Protein AF-X1BBI8-F1 (afdb_monomer_lite)

InterPro domains:
  IPR033803 Golvesin/Xly, CBD-like [PF25275] (24-122)

Sequence (126 aa):
MSGWWSISQSLSLPLSDSLGLPEVIIDNGDPDTSHTKSWEVSGGVDPYGADSLWSRDIGGTYTYQAPLTGSHQVSLRWTFYSSRCTNVRVGIYDGDSLLATVYVNQKENGSQWKVLGTYSFSGTAK

Radius of gyration: 14.08 Å; chains: 1; bounding box: 39×34×30 Å

Organism: NCBI:txid412755

Secondary structure (DSSP, 8-state):
-PPP-----B------SSS-PPP----TTSTTEEESS--EE---SS-SSS--EE---TT--EEE-EE--EEEEEEE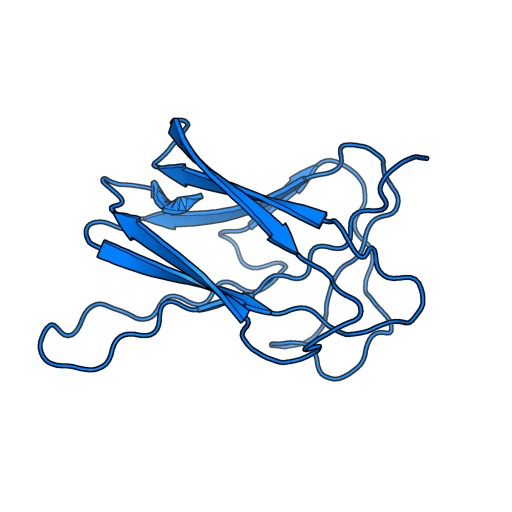B----TTS-S-EEEEEEETTEEEEEEEE-TTSSTTS-EEEEEEEESSEE-

pLDDT: mean 84.26, std 19.46, range [29.53, 97.75]

Structure (mmCIF, N/CA/C/O backbone):
data_AF-X1BBI8-F1
#
_entry.id   AF-X1BBI8-F1
#
loop_
_atom_site.group_PDB
_atom_site.id
_atom_site.type_symbol
_atom_site.label_atom_id
_atom_site.label_alt_id
_atom_site.label_comp_id
_atom_site.label_asym_id
_atom_site.label_entity_id
_atom_site.label_seq_id
_atom_site.pdbx_PDB_ins_code
_atom_site.Cartn_x
_atom_site.Cartn_y
_atom_site.Cartn_z
_atom_site.occupancy
_atom_site.B_iso_or_equiv
_atom_site.auth_seq_id
_atom_site.auth_comp_id
_atom_site.auth_asym_id
_atom_site.auth_atom_id
_atom_site.pdbx_PDB_model_num
ATOM 1 N N . MET A 1 1 ? 21.868 5.541 3.389 1.00 29.53 1 MET A N 1
ATOM 2 C CA . MET A 1 1 ? 21.704 6.061 2.015 1.00 29.53 1 MET A CA 1
ATOM 3 C C . MET A 1 1 ? 20.259 5.841 1.603 1.00 29.53 1 MET A C 1
ATOM 5 O O . MET A 1 1 ? 19.700 4.804 1.932 1.00 29.53 1 MET A O 1
ATOM 9 N N . SER A 1 2 ? 19.665 6.891 1.049 1.00 33.00 2 SER A N 1
ATOM 10 C CA . SER A 1 2 ? 18.238 7.166 0.843 1.00 33.00 2 SER A CA 1
ATOM 11 C C . SER A 1 2 ? 17.445 6.018 0.213 1.00 33.00 2 SER A C 1
ATOM 13 O O . SER A 1 2 ? 17.845 5.470 -0.812 1.00 33.00 2 SER A O 1
ATOM 15 N N . GLY A 1 3 ? 16.326 5.673 0.855 1.00 30.53 3 GLY A N 1
ATOM 16 C CA . GLY A 1 3 ? 15.405 4.623 0.431 1.00 30.53 3 GLY A CA 1
ATOM 17 C C . GLY A 1 3 ? 14.664 4.996 -0.848 1.00 30.53 3 GLY A C 1
ATOM 18 O O . GLY A 1 3 ? 14.151 6.105 -0.986 1.00 30.53 3 GLY A O 1
ATOM 19 N N . TRP A 1 4 ? 14.646 4.043 -1.770 1.00 33.56 4 TRP A N 1
ATOM 20 C CA . TRP A 1 4 ? 13.894 4.060 -3.019 1.00 33.56 4 TRP A CA 1
ATOM 21 C C . TRP A 1 4 ? 12.526 3.407 -2.755 1.00 33.56 4 TRP A C 1
ATOM 23 O O . TRP A 1 4 ? 12.467 2.425 -2.015 1.00 33.56 4 TRP A O 1
ATOM 33 N N . TRP A 1 5 ? 11.429 3.921 -3.312 1.00 37.94 5 TRP A N 1
ATOM 34 C CA . TRP A 1 5 ? 10.069 3.460 -2.989 1.00 37.94 5 TRP A CA 1
ATOM 35 C C . TRP A 1 5 ? 9.400 2.881 -4.244 1.00 37.94 5 TRP A C 1
ATOM 37 O O . TRP A 1 5 ? 9.018 3.626 -5.136 1.00 37.94 5 TRP A O 1
ATOM 47 N N . SER A 1 6 ? 9.238 1.556 -4.342 1.00 32.97 6 SER A N 1
ATOM 48 C CA . SER A 1 6 ? 8.239 0.987 -5.260 1.00 32.97 6 SER A CA 1
ATOM 49 C C . SER A 1 6 ? 7.004 0.634 -4.451 1.00 32.97 6 SER A C 1
ATOM 51 O O . SER A 1 6 ? 7.109 0.074 -3.364 1.00 32.97 6 SER A O 1
ATOM 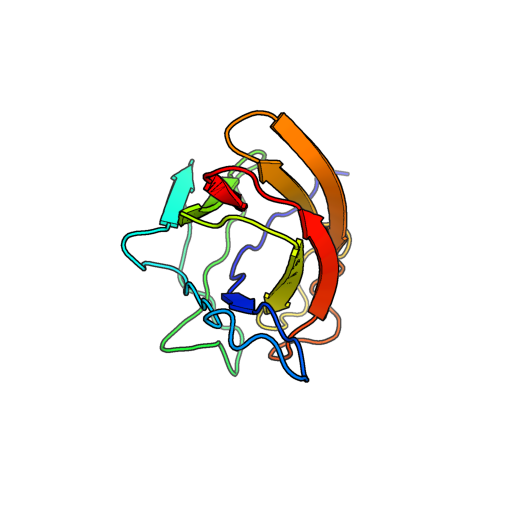53 N N . ILE A 1 7 ? 5.836 0.921 -4.994 1.00 37.94 7 ILE A N 1
ATOM 54 C CA . ILE A 1 7 ? 4.542 0.492 -4.499 1.00 37.94 7 ILE A CA 1
ATOM 55 C C . ILE A 1 7 ? 3.759 0.149 -5.766 1.00 37.94 7 ILE A C 1
ATOM 57 O O . ILE A 1 7 ? 3.256 1.011 -6.468 1.00 37.94 7 ILE A O 1
ATOM 61 N N . SER A 1 8 ? 3.782 -1.131 -6.105 1.00 39.22 8 SER A N 1
ATOM 62 C CA . SER A 1 8 ? 2.580 -1.817 -6.552 1.00 39.22 8 SER A CA 1
ATOM 63 C C . SER A 1 8 ? 2.378 -2.859 -5.479 1.00 39.22 8 SER A C 1
ATOM 65 O O . SER A 1 8 ? 3.331 -3.538 -5.079 1.00 39.22 8 SER A O 1
ATOM 67 N N . GLN A 1 9 ? 1.215 -2.791 -4.878 1.00 45.22 9 GLN A N 1
ATOM 68 C CA . GLN A 1 9 ? 0.870 -3.445 -3.645 1.00 45.22 9 GLN A CA 1
ATOM 69 C C . GLN A 1 9 ? -0.595 -3.786 -3.814 1.00 45.22 9 GLN A C 1
ATOM 71 O O . GLN A 1 9 ? -1.449 -3.030 -3.382 1.00 45.22 9 GLN A O 1
ATOM 76 N N . SER A 1 10 ? -0.909 -4.894 -4.478 1.00 39.66 10 SER A N 1
ATOM 77 C CA . SER A 1 10 ? -2.238 -5.435 -4.241 1.00 39.66 10 SER A CA 1
ATOM 78 C C . SER A 1 10 ? -2.268 -5.929 -2.791 1.00 39.66 10 SER A C 1
ATOM 80 O O . SER A 1 10 ? -1.229 -6.371 -2.284 1.00 39.66 10 SER A O 1
ATOM 82 N N . LEU A 1 11 ? -3.404 -5.767 -2.103 1.00 38.97 11 LEU A N 1
ATOM 83 C CA . LEU A 1 11 ? -3.668 -6.230 -0.731 1.00 38.97 11 LEU A CA 1
ATOM 84 C C . LEU A 1 11 ? -4.596 -7.451 -0.783 1.00 38.97 11 LEU A C 1
ATOM 86 O O . LEU A 1 11 ? -5.638 -7.366 -1.412 1.00 38.97 11 LEU A O 1
ATOM 90 N N . SER A 1 12 ? -4.227 -8.583 -0.174 1.00 41.31 12 SER A N 1
ATOM 91 C CA . SER A 1 12 ? -5.102 -9.762 -0.061 1.00 41.31 12 SER A CA 1
ATOM 92 C C . SER A 1 12 ? -5.244 -10.124 1.401 1.00 41.31 12 SER A C 1
ATOM 94 O O . SER A 1 12 ? -4.241 -10.190 2.113 1.00 41.31 12 SER A O 1
ATOM 96 N N . LEU A 1 13 ? -6.472 -10.381 1.836 1.00 44.25 13 LEU A N 1
ATOM 97 C CA . LEU A 1 13 ? -6.798 -10.733 3.211 1.00 44.25 13 LEU A CA 1
ATOM 98 C C . LEU A 1 13 ? -7.204 -12.201 3.323 1.00 44.25 13 LEU A C 1
ATOM 100 O O . LEU A 1 13 ? -8.396 -12.458 3.467 1.00 44.25 13 LEU A O 1
ATOM 104 N N . PRO A 1 14 ? -6.297 -13.199 3.223 1.00 41.09 14 PRO A N 1
ATOM 105 C CA . PRO A 1 14 ? -6.773 -14.568 3.200 1.00 41.09 14 PRO A CA 1
ATOM 106 C C . PRO A 1 14 ? -7.166 -15.005 4.613 1.00 41.09 14 PRO A C 1
ATOM 108 O O . PRO A 1 14 ? -6.401 -14.873 5.571 1.00 41.09 14 PRO A O 1
ATOM 111 N N . LEU A 1 15 ? -8.347 -15.607 4.716 1.00 46.97 15 LEU A N 1
ATOM 112 C CA . LEU A 1 15 ? -8.726 -16.509 5.796 1.00 46.97 15 LEU A CA 1
ATOM 113 C C . LEU A 1 15 ? -9.548 -17.657 5.199 1.00 46.97 15 LEU A C 1
ATOM 115 O O . LEU A 1 15 ? -10.639 -17.455 4.678 1.00 46.97 15 LEU A O 1
ATOM 119 N N . SER A 1 16 ? -9.046 -18.880 5.327 1.00 53.97 16 SER A N 1
ATOM 120 C CA . SER A 1 16 ? -9.908 -20.046 5.560 1.00 53.97 16 SER A CA 1
ATOM 121 C C . SER A 1 16 ? -10.024 -20.147 7.090 1.00 53.97 16 SER A C 1
ATOM 123 O O . SER A 1 16 ? -9.021 -19.971 7.771 1.00 53.97 16 SER A O 1
ATOM 125 N N . ASP A 1 17 ? -11.156 -20.351 7.756 1.00 56.91 17 ASP A N 1
ATOM 126 C CA . ASP A 1 17 ? -12.394 -21.035 7.401 1.00 56.91 17 ASP A CA 1
ATOM 127 C C . ASP A 1 17 ? -13.495 -20.610 8.421 1.00 56.91 17 ASP A C 1
ATOM 129 O O . ASP A 1 17 ? -13.188 -20.255 9.563 1.00 56.91 17 ASP A O 1
ATOM 133 N N . SER A 1 18 ? -14.770 -20.673 8.021 1.00 49.47 18 SER A N 1
ATOM 134 C CA . SER A 1 18 ? -16.030 -20.520 8.800 1.00 49.47 18 SER A CA 1
ATOM 135 C C . SER A 1 18 ? -16.723 -19.159 9.056 1.00 49.47 18 SER A C 1
ATOM 137 O O . SER A 1 18 ? -17.870 -19.200 9.499 1.00 49.47 18 SER A O 1
ATOM 139 N N . LEU A 1 19 ? -16.161 -17.977 8.743 1.00 51.00 19 LEU A N 1
ATOM 140 C CA . LEU A 1 19 ? -16.878 -16.690 8.970 1.00 51.00 19 LEU A CA 1
ATOM 141 C C . LEU A 1 19 ? -17.311 -15.910 7.714 1.00 51.00 19 LEU A C 1
ATOM 143 O O . LEU A 1 19 ? -18.074 -14.957 7.845 1.00 51.00 19 LEU A O 1
ATOM 147 N N . GLY A 1 20 ? -16.882 -16.302 6.507 1.00 49.41 20 GLY A N 1
ATOM 148 C CA . GLY A 1 20 ? -17.378 -15.712 5.251 1.00 49.41 20 GLY A CA 1
ATOM 149 C C . GLY A 1 20 ? -17.134 -14.204 5.082 1.00 49.41 20 GLY A C 1
ATOM 150 O O . GLY A 1 20 ? -17.918 -13.541 4.405 1.00 49.41 20 GLY A O 1
ATOM 151 N N . LEU A 1 21 ? -16.089 -13.646 5.704 1.00 54.84 21 LEU A N 1
ATOM 152 C CA . LEU A 1 21 ? -15.727 -12.240 5.503 1.00 54.84 21 LEU A CA 1
ATOM 153 C C . LEU A 1 21 ? -15.263 -12.018 4.050 1.00 54.84 21 LEU A C 1
ATOM 155 O O . LEU A 1 21 ? -14.580 -12.886 3.502 1.00 54.84 21 LEU A O 1
ATOM 159 N N . PRO A 1 22 ? -15.629 -10.891 3.413 1.00 61.94 22 PRO A N 1
ATOM 160 C CA . PRO A 1 22 ? -15.273 -10.634 2.024 1.00 61.94 22 PRO A CA 1
ATOM 161 C C . PRO A 1 22 ? -13.755 -10.480 1.871 1.00 61.94 22 PRO A C 1
ATOM 163 O O . PRO A 1 22 ? -13.136 -9.668 2.560 1.00 61.94 22 PRO A O 1
ATOM 166 N N . GLU A 1 23 ? -13.165 -11.237 0.944 1.00 79.88 23 GLU A N 1
ATOM 167 C CA . GLU A 1 23 ? -11.832 -10.937 0.428 1.00 79.88 23 GLU A CA 1
ATOM 168 C C . GLU A 1 23 ? -11.915 -9.625 -0.354 1.00 79.88 23 GLU A C 1
ATOM 170 O O . GLU A 1 23 ? -12.713 -9.489 -1.284 1.00 79.88 23 GLU A O 1
ATOM 175 N N . VAL A 1 24 ? -11.100 -8.652 0.042 1.00 89.81 24 VAL A N 1
ATOM 176 C CA . VAL A 1 24 ? -10.970 -7.377 -0.659 1.00 89.81 24 VAL A CA 1
ATOM 177 C C . VAL A 1 24 ? -9.591 -7.335 -1.289 1.00 89.81 24 VAL A C 1
ATOM 179 O O . VAL A 1 24 ? -8.590 -7.453 -0.583 1.00 89.81 24 VAL A O 1
ATOM 182 N N . ILE A 1 25 ? -9.561 -7.167 -2.611 1.00 91.00 25 ILE A N 1
ATOM 183 C CA . ILE A 1 25 ? -8.346 -6.918 -3.379 1.00 91.00 25 ILE A CA 1
ATOM 184 C C . ILE A 1 25 ? -8.478 -5.549 -4.033 1.00 91.00 25 ILE A C 1
ATOM 186 O O . ILE A 1 25 ? -9.452 -5.302 -4.736 1.00 91.00 25 ILE A O 1
ATOM 190 N N . ILE A 1 26 ? -7.491 -4.689 -3.790 1.00 95.06 26 ILE A N 1
ATOM 191 C CA . ILE A 1 26 ? -7.380 -3.352 -4.381 1.00 95.06 26 ILE A CA 1
ATOM 192 C C . ILE A 1 26 ? -6.097 -3.341 -5.203 1.00 95.06 26 ILE A C 1
ATOM 194 O O . ILE A 1 26 ? -5.025 -3.605 -4.654 1.00 95.06 26 ILE A O 1
ATOM 198 N N . ASP A 1 27 ? -6.202 -3.085 -6.501 1.00 96.25 27 ASP A N 1
ATOM 199 C CA . ASP A 1 27 ? -5.070 -2.945 -7.411 1.00 96.25 27 ASP A CA 1
ATOM 200 C C . ASP A 1 27 ? -4.665 -1.476 -7.579 1.00 96.25 27 ASP A C 1
ATOM 202 O O . ASP A 1 27 ? -5.396 -0.547 -7.230 1.00 96.25 27 ASP A O 1
ATOM 206 N N . ASN A 1 28 ? -3.464 -1.230 -8.099 1.00 94.62 28 ASN A N 1
ATOM 207 C CA . ASN A 1 28 ? -3.055 0.137 -8.385 1.00 94.62 28 ASN A CA 1
ATOM 208 C C . ASN A 1 28 ? -3.942 0.788 -9.460 1.00 94.62 28 ASN A C 1
ATOM 210 O O . ASN A 1 28 ? -4.130 0.246 -10.544 1.00 94.62 28 ASN A O 1
ATOM 214 N N . GLY A 1 29 ? -4.428 1.999 -9.184 1.00 92.75 29 GLY A N 1
ATOM 215 C CA . GLY A 1 29 ? -5.320 2.742 -10.075 1.00 92.75 29 GLY A CA 1
ATOM 216 C C . GLY A 1 29 ? -6.804 2.494 -9.814 1.00 92.75 29 GLY A C 1
ATOM 217 O O . GLY A 1 29 ? -7.633 3.200 -10.391 1.00 92.75 29 GLY A O 1
ATOM 218 N N . ASP A 1 30 ? -7.146 1.565 -8.917 1.00 94.06 30 ASP A N 1
ATOM 219 C CA . ASP A 1 30 ? -8.521 1.402 -8.455 1.00 94.06 30 ASP A CA 1
ATOM 220 C C . ASP A 1 30 ? -9.017 2.667 -7.724 1.00 94.06 30 ASP A C 1
ATOM 222 O O . ASP A 1 30 ? -8.206 3.415 -7.159 1.00 94.06 30 ASP A O 1
ATOM 226 N N . PRO A 1 31 ? -10.344 2.915 -7.676 1.00 95.31 31 PRO A N 1
ATOM 227 C CA . PRO A 1 31 ? -10.925 4.095 -7.021 1.00 95.31 31 PRO A CA 1
ATOM 228 C C . PRO A 1 31 ? -10.543 4.257 -5.543 1.00 95.31 31 PRO A C 1
ATOM 230 O O . PRO A 1 31 ? -10.547 5.368 -5.016 1.00 95.31 31 PRO A O 1
ATOM 233 N N . ASP A 1 32 ? -10.200 3.146 -4.897 1.00 94.12 32 ASP A N 1
ATOM 234 C CA . ASP A 1 32 ? -9.812 3.036 -3.493 1.00 94.12 32 ASP A CA 1
ATOM 235 C C . ASP A 1 32 ? -8.303 3.247 -3.262 1.00 94.12 32 ASP A C 1
ATOM 237 O O . ASP A 1 32 ? -7.754 2.923 -2.203 1.00 94.12 32 ASP A O 1
ATOM 241 N N . THR A 1 33 ? -7.619 3.819 -4.255 1.00 94.81 33 THR A N 1
ATOM 242 C CA . THR A 1 33 ? -6.208 4.189 -4.177 1.00 94.81 33 THR A CA 1
ATOM 243 C C . THR A 1 33 ? -6.002 5.694 -4.247 1.00 94.81 33 THR A C 1
ATOM 245 O O . THR A 1 33 ? -6.756 6.446 -4.863 1.00 94.81 33 THR A O 1
ATOM 248 N N . SER A 1 34 ? -4.942 6.166 -3.602 1.00 94.56 34 SER A N 1
ATOM 249 C CA . SER A 1 34 ? -4.458 7.534 -3.765 1.00 94.56 34 SER A CA 1
ATOM 250 C C . SER A 1 34 ? -2.943 7.558 -3.686 1.00 94.56 34 SER A C 1
ATOM 252 O O . SER A 1 34 ? -2.321 6.681 -3.090 1.00 94.56 34 SER A O 1
ATOM 254 N N . HIS A 1 35 ? -2.321 8.569 -4.279 1.00 95.31 35 HIS A N 1
ATOM 255 C CA . HIS A 1 35 ? -0.879 8.706 -4.208 1.00 95.31 35 HIS A CA 1
ATOM 256 C C . HIS A 1 35 ? -0.447 10.158 -4.103 1.00 95.31 35 HIS A C 1
ATOM 258 O O . HIS A 1 35 ? -1.130 11.088 -4.532 1.00 95.31 35 HIS A O 1
ATOM 264 N N . THR A 1 36 ? 0.734 10.345 -3.533 1.00 95.31 36 THR A N 1
ATOM 265 C CA . THR A 1 36 ? 1.473 11.598 -3.611 1.00 95.31 36 THR A CA 1
ATOM 266 C C . THR A 1 36 ? 2.642 11.415 -4.563 1.00 95.31 36 THR A C 1
ATOM 268 O O . THR A 1 36 ? 3.141 10.301 -4.736 1.00 95.31 36 THR A O 1
ATOM 271 N N . LYS A 1 37 ? 3.108 12.522 -5.150 1.00 94.44 37 LYS A N 1
ATOM 272 C CA . LYS A 1 37 ? 4.238 12.527 -6.092 1.00 94.44 37 LYS A CA 1
ATOM 273 C C . LYS A 1 37 ? 3.964 11.687 -7.348 1.00 94.44 37 LYS A C 1
ATOM 275 O O . LYS A 1 37 ? 2.818 11.311 -7.610 1.00 94.44 37 LYS A O 1
ATOM 280 N N . SER A 1 38 ? 5.003 11.469 -8.147 1.00 91.75 38 SER A N 1
ATOM 281 C CA . SER A 1 38 ? 4.894 10.780 -9.426 1.00 91.75 38 SER A CA 1
ATOM 282 C C . SER A 1 38 ? 5.078 9.276 -9.260 1.00 91.75 38 SER A C 1
ATOM 284 O O . SER A 1 38 ? 5.989 8.811 -8.568 1.00 91.75 38 SER A O 1
ATOM 286 N N . TRP A 1 39 ? 4.210 8.530 -9.936 1.00 94.38 39 TRP A N 1
ATOM 287 C CA . TRP A 1 39 ? 4.237 7.078 -10.041 1.00 94.38 39 TRP A CA 1
ATOM 288 C C . TRP A 1 39 ? 4.152 6.711 -11.517 1.00 94.38 39 TRP A C 1
ATOM 290 O O . TRP A 1 39 ? 3.290 7.214 -12.234 1.00 94.38 39 TRP A O 1
ATOM 300 N N . GLU A 1 40 ? 5.072 5.875 -11.977 1.00 94.25 40 GLU A N 1
ATOM 301 C CA . GLU A 1 40 ? 5.190 5.472 -13.376 1.00 94.25 40 GLU A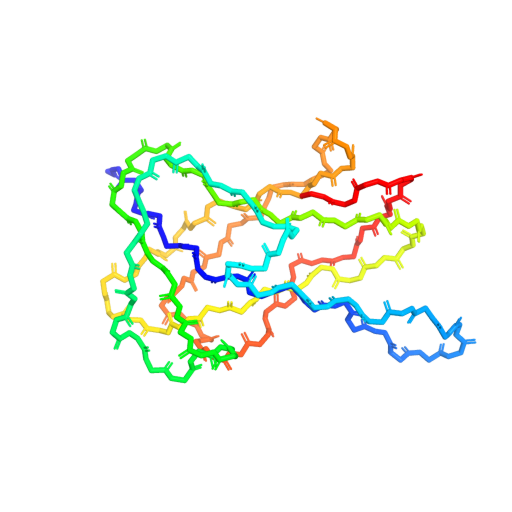 CA 1
ATOM 302 C C . GLU A 1 40 ? 4.897 3.981 -13.525 1.00 94.25 40 GLU A C 1
ATOM 304 O O . GLU A 1 40 ? 5.148 3.194 -12.608 1.00 94.25 40 GLU A O 1
ATOM 309 N N . VAL A 1 41 ? 4.426 3.584 -14.709 1.00 95.19 41 VAL A N 1
ATOM 310 C CA . VAL A 1 41 ? 4.246 2.170 -15.048 1.00 95.19 41 VAL A CA 1
ATOM 311 C C . VAL A 1 41 ? 5.599 1.453 -15.041 1.00 95.19 41 VAL A C 1
ATOM 313 O O . VAL A 1 41 ? 6.621 1.933 -15.538 1.00 95.19 41 VAL A O 1
ATOM 316 N N . SER A 1 42 ? 5.607 0.291 -14.408 1.00 93.06 42 SER A N 1
ATOM 317 C CA . SER A 1 42 ? 6.747 -0.589 -14.198 1.00 93.06 42 SER A CA 1
ATOM 318 C C . SER A 1 42 ? 6.935 -1.536 -15.376 1.00 93.06 42 SER A C 1
ATOM 320 O O . SER A 1 42 ? 5.980 -2.105 -15.889 1.00 93.06 42 SER A O 1
ATOM 322 N N . GLY A 1 43 ? 8.195 -1.782 -15.738 1.00 90.75 43 GLY A N 1
ATOM 323 C CA . GLY A 1 43 ? 8.574 -2.883 -16.632 1.00 90.75 43 GLY A CA 1
ATOM 324 C C . GLY A 1 43 ? 8.770 -4.229 -15.920 1.00 90.75 43 GLY A C 1
ATOM 325 O O . GLY A 1 43 ? 9.278 -5.167 -16.528 1.00 90.75 43 GLY A O 1
ATOM 326 N N . GLY A 1 44 ? 8.466 -4.316 -14.621 1.00 90.69 44 GLY A N 1
ATOM 327 C CA . GLY A 1 44 ? 8.465 -5.576 -13.877 1.00 90.69 44 GLY A CA 1
ATOM 328 C C . GLY A 1 44 ? 7.398 -6.532 -14.406 1.00 90.69 44 GLY A C 1
ATOM 329 O O . GLY A 1 44 ? 6.298 -6.115 -14.757 1.00 90.69 44 GLY A O 1
ATOM 330 N N . VAL A 1 45 ? 7.747 -7.812 -14.475 1.00 91.44 45 VAL A N 1
ATOM 331 C CA . VAL A 1 45 ? 6.894 -8.854 -15.057 1.00 91.44 45 VAL A CA 1
ATOM 332 C C . VAL A 1 45 ? 5.862 -9.381 -14.058 1.00 91.44 45 VAL A C 1
ATOM 334 O O . VAL A 1 45 ? 6.052 -9.287 -12.844 1.00 91.44 45 VAL A O 1
ATOM 337 N N . ASP A 1 46 ? 4.787 -9.963 -14.589 1.00 93.44 46 ASP A N 1
ATOM 338 C CA . ASP A 1 46 ? 3.710 -10.640 -13.854 1.00 93.44 46 ASP A CA 1
ATOM 339 C C . ASP A 1 46 ? 3.056 -9.806 -12.728 1.00 93.44 46 ASP A C 1
ATOM 341 O O . ASP A 1 46 ? 2.964 -10.271 -11.577 1.00 93.44 46 ASP A O 1
ATOM 345 N N . PRO A 1 47 ? 2.592 -8.572 -13.020 1.00 93.12 47 PRO A N 1
ATOM 346 C CA . PRO A 1 47 ? 1.824 -7.785 -12.061 1.00 93.12 47 PRO A CA 1
ATOM 347 C C . PRO A 1 47 ? 0.534 -8.508 -11.641 1.00 93.12 47 PRO A C 1
ATOM 349 O O . PRO A 1 47 ? 0.115 -9.499 -12.243 1.00 93.12 47 PRO A O 1
ATOM 352 N N . TYR A 1 48 ? -0.089 -8.034 -10.563 1.00 90.19 48 TYR A N 1
ATOM 353 C CA . TYR A 1 48 ? -1.515 -8.293 -10.388 1.00 90.19 48 TYR A CA 1
ATOM 354 C C . TYR A 1 48 ? -2.275 -7.373 -11.352 1.00 90.19 48 TYR A C 1
ATOM 356 O O . TYR A 1 48 ? -1.825 -6.261 -11.589 1.00 90.19 48 TYR A O 1
ATOM 364 N N . GLY A 1 49 ? -3.364 -7.848 -11.957 1.00 93.19 49 GLY A N 1
ATOM 365 C CA . GLY A 1 49 ? -4.108 -7.039 -12.921 1.00 93.19 49 GLY A CA 1
ATOM 366 C C . GLY A 1 49 ? -3.302 -6.689 -14.178 1.00 93.19 49 GLY A C 1
ATOM 367 O O . GLY A 1 49 ? -2.665 -7.555 -14.782 1.00 93.19 49 GLY A O 1
ATOM 368 N N . ALA A 1 50 ? -3.404 -5.433 -14.615 1.00 92.94 50 ALA A N 1
ATOM 369 C CA . ALA A 1 50 ? -2.885 -4.987 -15.909 1.00 92.94 50 ALA A CA 1
ATOM 370 C C . ALA A 1 50 ? -1.416 -4.538 -15.859 1.00 92.94 50 ALA A C 1
ATOM 372 O O . ALA A 1 50 ? -0.661 -4.807 -16.795 1.00 92.94 50 ALA A O 1
ATOM 373 N N . ASP A 1 51 ? -1.008 -3.850 -14.793 1.00 94.25 51 ASP A N 1
ATOM 374 C CA . ASP A 1 51 ? 0.329 -3.281 -14.656 1.00 94.25 51 ASP A CA 1
ATOM 375 C C . ASP A 1 51 ? 0.768 -3.167 -13.187 1.00 94.25 51 ASP A C 1
ATOM 377 O O . ASP A 1 51 ? 0.071 -3.572 -12.266 1.00 94.25 51 ASP A O 1
ATOM 381 N N . SER A 1 52 ? 1.985 -2.673 -12.970 1.00 93.69 52 SER A N 1
ATOM 382 C CA . SER A 1 52 ? 2.457 -2.277 -11.643 1.00 93.69 52 SER A CA 1
ATOM 383 C C . SER A 1 52 ? 3.069 -0.885 -11.703 1.00 93.69 52 SER A C 1
ATOM 385 O O . SER A 1 52 ? 3.557 -0.465 -12.751 1.00 93.69 52 SER A O 1
ATOM 387 N N . LEU A 1 53 ? 3.108 -0.177 -10.576 1.00 95.06 53 LEU A N 1
ATOM 388 C CA . LEU A 1 53 ? 3.691 1.158 -10.474 1.00 95.06 53 LEU A CA 1
ATOM 389 C C . LEU A 1 53 ? 5.010 1.197 -9.688 1.00 95.06 53 LEU A C 1
ATOM 391 O O . LEU A 1 53 ? 5.335 0.339 -8.855 1.00 95.06 53 LEU A O 1
ATOM 395 N N . TRP A 1 54 ? 5.806 2.228 -9.960 1.00 92.81 54 TRP A N 1
ATOM 396 C CA . TRP A 1 54 ? 7.021 2.542 -9.216 1.00 92.81 54 TRP A CA 1
ATOM 397 C C . TRP A 1 54 ? 7.246 4.044 -9.082 1.00 92.81 54 TRP A C 1
ATOM 399 O O . TRP A 1 54 ? 6.769 4.826 -9.897 1.00 92.81 54 TRP A O 1
ATOM 409 N N . SER A 1 55 ? 8.021 4.439 -8.070 1.00 89.69 55 SER A N 1
ATOM 410 C CA . SER A 1 55 ? 8.459 5.819 -7.893 1.00 89.69 55 SER A CA 1
ATOM 411 C C . SER A 1 55 ? 9.945 5.891 -7.529 1.00 89.69 55 SER A C 1
ATOM 413 O O . SER A 1 55 ? 10.564 4.937 -7.048 1.00 89.69 55 SER A O 1
ATOM 415 N N . ARG A 1 56 ? 10.555 7.044 -7.796 1.00 85.56 56 ARG A N 1
ATOM 416 C CA . ARG A 1 56 ? 11.876 7.433 -7.270 1.00 85.56 56 ARG A CA 1
ATOM 417 C C . ARG A 1 56 ? 11.784 8.633 -6.334 1.00 85.56 56 ARG A C 1
ATOM 419 O O . ARG A 1 56 ? 12.802 9.027 -5.768 1.00 85.56 56 ARG A O 1
ATOM 426 N N . ASP A 1 57 ? 10.589 9.186 -6.151 1.00 85.12 57 ASP A N 1
ATOM 427 C CA . ASP A 1 57 ? 10.392 10.377 -5.344 1.00 85.12 57 ASP A CA 1
ATOM 428 C C . ASP A 1 57 ? 10.509 10.032 -3.859 1.00 85.12 57 ASP A C 1
ATOM 430 O O . ASP A 1 57 ? 9.774 9.210 -3.308 1.00 85.12 57 ASP A O 1
ATOM 434 N N . ILE A 1 58 ? 11.461 10.674 -3.183 1.00 84.31 58 ILE A N 1
ATOM 435 C CA . ILE A 1 58 ? 11.664 10.491 -1.747 1.00 84.31 58 ILE A CA 1
ATOM 436 C C . ILE A 1 58 ? 10.439 11.026 -1.001 1.00 84.31 58 ILE A C 1
ATOM 438 O O . ILE A 1 58 ? 10.058 12.185 -1.163 1.00 84.31 58 ILE A O 1
ATOM 442 N N . GLY A 1 59 ? 9.847 10.180 -0.156 1.00 83.94 59 GLY A N 1
ATOM 443 C CA . GLY A 1 59 ? 8.658 10.534 0.619 1.00 83.94 59 GLY A CA 1
ATOM 444 C C . GLY A 1 59 ? 7.357 10.496 -0.184 1.00 83.94 59 GLY A C 1
ATOM 445 O O . GLY A 1 59 ? 6.332 10.918 0.341 1.00 83.94 59 GLY A O 1
ATOM 446 N N . GLY A 1 60 ? 7.385 10.000 -1.428 1.00 88.25 60 GLY A N 1
ATOM 447 C CA . GLY A 1 60 ? 6.172 9.630 -2.147 1.00 88.25 60 GLY A CA 1
ATOM 448 C C . GLY A 1 60 ? 5.452 8.488 -1.433 1.00 88.25 60 GLY A C 1
ATOM 449 O O . GLY A 1 60 ? 6.077 7.551 -0.934 1.00 88.25 60 GLY A O 1
ATOM 450 N N . THR A 1 61 ? 4.132 8.579 -1.378 1.00 93.00 61 THR A N 1
ATOM 451 C CA . THR A 1 61 ? 3.257 7.573 -0.776 1.00 93.00 61 THR A CA 1
ATOM 452 C C . THR A 1 61 ? 2.275 7.079 -1.814 1.00 93.00 61 THR A C 1
ATOM 454 O O . THR A 1 61 ? 1.813 7.849 -2.654 1.00 93.00 61 THR A O 1
ATOM 457 N N . TYR A 1 62 ? 1.935 5.806 -1.713 1.00 95.81 62 TYR A N 1
ATOM 458 C CA . TYR A 1 62 ? 0.822 5.211 -2.423 1.00 95.81 62 TYR A CA 1
ATOM 459 C C . TYR A 1 62 ? -0.005 4.479 -1.376 1.00 95.81 62 TYR A C 1
ATOM 461 O O . TYR A 1 62 ? 0.539 3.724 -0.569 1.00 95.81 62 TYR A O 1
ATOM 469 N N . THR A 1 63 ? -1.286 4.792 -1.348 1.00 96.50 63 THR A N 1
ATOM 470 C CA . THR A 1 63 ? -2.212 4.453 -0.279 1.00 96.50 63 THR A CA 1
ATOM 471 C C . THR A 1 63 ? -3.344 3.643 -0.877 1.00 96.50 63 THR A C 1
ATOM 473 O O . THR A 1 63 ? -3.885 4.020 -1.916 1.00 96.50 63 THR A O 1
ATOM 476 N N . TYR A 1 64 ? -3.716 2.575 -0.187 1.00 96.12 64 TYR A N 1
ATOM 477 C CA . TYR A 1 64 ? -4.866 1.730 -0.483 1.00 96.12 64 TYR A CA 1
ATOM 478 C C . TYR A 1 64 ? -5.800 1.838 0.708 1.00 96.12 64 TYR A C 1
ATOM 480 O O . TYR A 1 64 ? -5.316 1.852 1.834 1.00 96.12 64 TYR A O 1
ATOM 488 N N . GLN A 1 65 ? -7.107 1.928 0.499 1.00 95.44 65 GLN A N 1
ATOM 489 C CA . GLN A 1 65 ? -8.039 2.010 1.619 1.00 95.44 65 GLN A CA 1
ATOM 490 C C . GLN A 1 65 ? -9.334 1.262 1.345 1.00 95.44 65 GLN A C 1
ATOM 492 O O . GLN A 1 65 ? -9.831 1.277 0.233 1.00 95.44 65 GLN A O 1
ATOM 497 N N . ALA A 1 66 ? -9.921 0.646 2.364 1.00 92.62 66 ALA A N 1
ATOM 498 C CA . ALA A 1 66 ? -11.233 0.019 2.234 1.00 92.62 66 ALA A CA 1
ATOM 499 C C . ALA A 1 66 ? -12.048 0.149 3.521 1.00 92.62 66 ALA A C 1
ATOM 501 O O . ALA A 1 66 ? -11.474 0.115 4.617 1.00 92.62 66 ALA A O 1
ATOM 502 N N . PRO A 1 67 ? -13.387 0.253 3.413 1.00 94.31 67 PRO A N 1
ATOM 503 C CA . PRO A 1 67 ? -14.262 0.177 4.569 1.00 94.31 67 PRO A CA 1
ATOM 504 C C . PRO A 1 67 ? -14.274 -1.262 5.108 1.00 94.31 67 PRO A C 1
ATOM 506 O O . PRO A 1 67 ? -14.966 -2.133 4.582 1.00 94.31 67 PRO A O 1
ATOM 509 N N . LEU A 1 68 ? -13.489 -1.520 6.154 1.00 90.00 68 LEU A N 1
ATOM 510 C CA . LEU A 1 68 ? -13.313 -2.839 6.755 1.00 90.00 68 LEU A CA 1
ATOM 511 C C . LEU A 1 68 ? -13.498 -2.776 8.266 1.00 90.00 68 LEU A C 1
ATOM 513 O O . LEU A 1 68 ? -13.018 -1.870 8.945 1.00 90.00 68 LEU A O 1
ATOM 517 N N . THR A 1 69 ? -14.168 -3.795 8.796 1.00 92.44 69 THR A N 1
ATOM 518 C CA . THR A 1 69 ? -14.318 -4.011 10.235 1.00 92.44 69 THR A CA 1
ATOM 519 C C . THR A 1 69 ? -13.952 -5.447 10.586 1.00 92.44 69 THR A C 1
ATOM 521 O O . THR A 1 69 ? -14.115 -6.357 9.769 1.00 92.44 69 THR A O 1
ATOM 524 N N . GLY A 1 70 ? -13.449 -5.658 11.801 1.00 90.19 70 GLY A N 1
ATOM 525 C CA . GLY A 1 70 ? -13.039 -6.975 12.284 1.00 90.19 70 GLY A CA 1
ATOM 526 C C . GLY A 1 70 ? -11.576 -7.304 11.988 1.00 90.19 70 GLY A C 1
ATOM 527 O O . GLY A 1 70 ? -10.786 -6.428 11.642 1.00 90.19 70 GLY A O 1
ATOM 528 N N . SER A 1 71 ? -11.212 -8.570 12.191 1.00 92.38 71 SER A N 1
ATOM 529 C CA . SER A 1 71 ? -9.840 -9.072 12.058 1.00 92.38 71 SER A CA 1
ATOM 530 C C . SER A 1 71 ? -9.568 -9.561 10.636 1.00 92.38 71 SER A C 1
ATOM 532 O O . SER A 1 71 ? -10.315 -10.392 10.122 1.00 92.38 71 SER A O 1
ATOM 534 N N . HIS A 1 72 ? -8.490 -9.067 10.026 1.00 88.69 72 HIS A N 1
ATOM 535 C CA .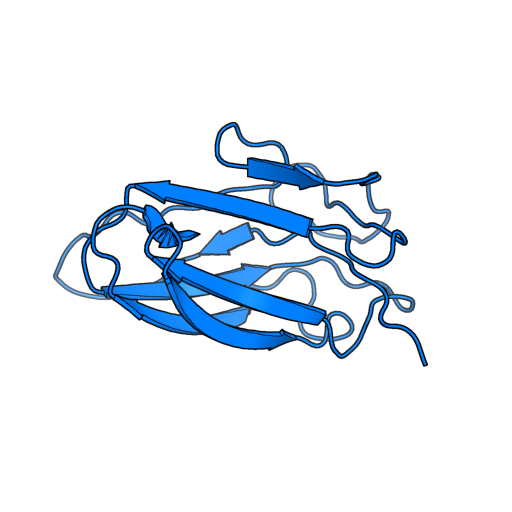 HIS A 1 72 ? -8.154 -9.273 8.618 1.00 88.69 72 HIS A CA 1
ATOM 536 C C . HIS A 1 72 ? -6.649 -9.467 8.414 1.00 88.69 72 HIS A C 1
ATOM 538 O O . HIS A 1 72 ? -5.836 -8.780 9.033 1.00 88.69 72 HIS A O 1
ATOM 544 N N . GLN A 1 73 ? -6.258 -10.385 7.528 1.00 93.44 73 GLN A N 1
ATOM 545 C CA . GLN A 1 73 ? -4.848 -10.684 7.260 1.00 93.44 73 GLN A CA 1
ATOM 546 C C . GLN A 1 73 ? -4.249 -9.801 6.159 1.00 93.44 73 GLN A C 1
ATOM 548 O O . GLN A 1 73 ? -4.264 -10.180 5.009 1.00 93.44 73 GLN A O 1
ATOM 553 N N . VAL A 1 74 ? -3.624 -8.671 6.449 1.00 94.38 74 VAL A N 1
ATOM 554 C CA . VAL A 1 74 ? -3.000 -7.833 5.409 1.00 94.38 74 VAL A CA 1
ATOM 555 C C . VAL A 1 74 ? -1.863 -8.562 4.684 1.00 94.38 74 VAL A C 1
ATOM 557 O O . VAL A 1 74 ? -0.873 -8.940 5.307 1.00 94.38 74 VAL A O 1
ATOM 560 N N . SER A 1 75 ? -1.975 -8.704 3.361 1.00 94.44 75 SER A N 1
ATOM 561 C CA . SER A 1 75 ? -0.910 -9.174 2.461 1.00 94.44 75 SER A CA 1
ATOM 562 C C . SER A 1 75 ? -0.552 -8.148 1.402 1.00 94.44 75 SER A C 1
ATOM 564 O O . SER A 1 75 ? -1.223 -7.143 1.247 1.00 94.44 75 SER A O 1
ATOM 566 N N . LEU A 1 76 ? 0.520 -8.406 0.667 1.00 94.81 76 LEU A N 1
ATOM 567 C CA . LEU A 1 76 ? 1.063 -7.453 -0.267 1.00 94.81 76 LEU A CA 1
ATOM 568 C C . LEU A 1 76 ? 1.732 -8.108 -1.459 1.00 94.81 76 LEU A C 1
ATOM 570 O O . LEU A 1 76 ? 2.571 -8.983 -1.264 1.00 94.81 76 LEU A O 1
ATOM 574 N N . ARG A 1 77 ? 1.435 -7.663 -2.677 1.00 95.25 77 ARG A N 1
ATOM 575 C CA . ARG A 1 77 ? 2.084 -8.186 -3.886 1.00 95.25 77 ARG A CA 1
ATOM 576 C C . ARG A 1 77 ? 2.685 -7.076 -4.735 1.00 95.25 77 ARG A C 1
ATOM 578 O O . ARG A 1 77 ? 2.032 -6.085 -5.017 1.00 95.25 77 ARG A O 1
ATOM 585 N N . TRP A 1 78 ? 3.922 -7.297 -5.178 1.00 94.69 78 TRP A N 1
ATOM 586 C CA . TRP A 1 78 ? 4.710 -6.397 -6.026 1.00 94.69 78 TRP A CA 1
ATOM 587 C C . TRP A 1 78 ? 5.395 -7.180 -7.148 1.00 94.69 78 TRP A C 1
ATOM 589 O O . TRP A 1 78 ? 5.655 -8.369 -6.997 1.00 94.69 78 TRP A O 1
ATOM 599 N N . THR A 1 79 ? 5.783 -6.528 -8.245 1.00 94.00 79 THR A N 1
ATOM 600 C CA . THR A 1 79 ? 6.661 -7.152 -9.258 1.00 94.00 79 THR A CA 1
ATOM 601 C C . THR A 1 79 ? 8.131 -7.073 -8.856 1.00 94.00 79 THR A C 1
ATOM 603 O O . THR A 1 79 ? 8.581 -6.053 -8.318 1.00 94.00 79 THR A O 1
ATOM 606 N N . PHE A 1 80 ? 8.907 -8.100 -9.193 1.00 90.44 80 PHE A N 1
ATOM 607 C CA . PHE A 1 80 ? 10.359 -8.068 -9.040 1.00 90.44 80 PHE A CA 1
ATOM 608 C C . PHE A 1 80 ? 11.024 -7.159 -10.087 1.00 90.44 80 PHE A C 1
ATOM 610 O O . PHE A 1 80 ? 10.670 -7.161 -11.265 1.00 90.44 80 PHE A O 1
ATOM 617 N N . TYR A 1 81 ? 12.051 -6.424 -9.658 1.00 89.69 81 TYR A N 1
ATOM 618 C CA . TYR A 1 81 ? 13.058 -5.834 -10.540 1.00 89.69 81 TYR A CA 1
ATOM 619 C C . TYR A 1 81 ? 14.375 -5.688 -9.767 1.00 89.69 81 TYR A C 1
ATOM 621 O O . TYR A 1 81 ? 14.373 -5.417 -8.564 1.00 89.69 81 TYR A O 1
ATOM 629 N N . SER A 1 82 ? 15.525 -5.814 -10.431 1.00 89.19 82 SER A N 1
ATOM 630 C CA . SER A 1 82 ? 16.837 -5.815 -9.754 1.00 89.19 82 SER A CA 1
ATOM 631 C C . SER A 1 82 ? 17.176 -4.501 -9.032 1.00 89.19 82 SER A C 1
ATOM 633 O O . SER A 1 82 ? 17.961 -4.495 -8.077 1.00 89.19 82 SER A O 1
ATOM 635 N N . SER A 1 83 ? 16.562 -3.394 -9.456 1.00 87.81 83 SER A N 1
ATOM 636 C CA . SER A 1 83 ? 16.696 -2.055 -8.874 1.00 87.81 83 SER A CA 1
ATOM 637 C C . SER A 1 83 ? 15.705 -1.760 -7.741 1.00 87.81 83 SER A C 1
ATOM 639 O O . SER A 1 83 ? 15.765 -0.674 -7.165 1.00 87.81 83 SER A O 1
ATOM 641 N N . ARG A 1 84 ? 14.802 -2.692 -7.397 1.00 88.81 84 ARG A N 1
ATOM 642 C CA . ARG A 1 84 ? 13.830 -2.497 -6.310 1.00 88.81 84 ARG A CA 1
ATOM 643 C C . ARG A 1 84 ? 14.515 -2.335 -4.956 1.00 88.81 84 ARG A C 1
ATOM 645 O O . ARG A 1 84 ? 15.633 -2.798 -4.732 1.00 88.81 84 ARG A O 1
ATOM 652 N N . CYS A 1 85 ? 13.831 -1.671 -4.037 1.00 88.69 85 CYS A N 1
ATOM 653 C CA . CYS A 1 85 ? 14.345 -1.444 -2.696 1.00 88.69 85 CYS A CA 1
ATOM 654 C C . CYS A 1 85 ? 14.159 -2.680 -1.814 1.00 88.69 85 CYS A C 1
ATOM 656 O O . CYS A 1 85 ? 13.147 -3.374 -1.891 1.00 88.69 85 CYS A O 1
ATOM 658 N N . THR A 1 86 ? 15.138 -2.941 -0.952 1.00 92.81 86 THR A N 1
ATOM 659 C CA . THR A 1 86 ? 15.109 -4.082 -0.030 1.00 92.81 86 THR A CA 1
ATOM 660 C C . THR A 1 86 ? 14.505 -3.741 1.335 1.00 92.81 86 THR A C 1
ATOM 662 O O . THR A 1 86 ? 14.399 -4.620 2.182 1.00 92.81 86 THR A O 1
ATOM 665 N N . ASN A 1 87 ? 14.146 -2.474 1.570 1.00 91.44 87 ASN A N 1
ATOM 666 C CA . ASN A 1 87 ? 13.667 -1.979 2.860 1.00 91.44 87 ASN A CA 1
ATOM 667 C C . ASN A 1 87 ? 12.551 -0.935 2.682 1.00 91.44 87 ASN A C 1
ATOM 669 O O . ASN A 1 87 ? 12.660 0.201 3.147 1.00 91.44 87 ASN A O 1
ATOM 673 N N . VAL A 1 88 ? 11.497 -1.297 1.948 1.00 90.44 88 VAL A N 1
ATOM 674 C CA . VAL A 1 88 ? 10.329 -0.428 1.749 1.00 90.44 88 VAL A CA 1
ATOM 675 C C . VAL A 1 88 ? 9.473 -0.447 3.007 1.00 90.44 88 VAL A C 1
ATOM 677 O O . VAL A 1 88 ? 9.027 -1.505 3.437 1.00 90.44 88 VAL A O 1
ATOM 680 N N . ARG A 1 89 ? 9.244 0.727 3.592 1.00 94.62 89 ARG A N 1
ATOM 681 C CA . ARG A 1 89 ? 8.343 0.925 4.732 1.00 94.62 89 ARG A CA 1
ATOM 682 C C . ARG A 1 89 ? 6.884 0.854 4.272 1.00 94.62 89 ARG A C 1
ATOM 684 O O . ARG A 1 89 ? 6.493 1.607 3.389 1.00 94.62 89 ARG A O 1
ATOM 691 N N . VAL A 1 90 ? 6.090 0.019 4.929 1.00 96.12 90 VAL A N 1
ATOM 692 C CA . VAL A 1 90 ? 4.638 -0.111 4.765 1.00 96.12 90 VAL A CA 1
ATOM 693 C C . VAL A 1 90 ? 3.993 0.200 6.111 1.00 96.12 90 VAL A C 1
ATOM 695 O O . VAL A 1 90 ? 4.349 -0.408 7.121 1.00 96.12 90 VAL A O 1
ATOM 698 N N . GLY A 1 91 ? 3.106 1.189 6.154 1.00 95.69 91 GLY A N 1
ATOM 699 C CA . GLY A 1 91 ? 2.312 1.488 7.345 1.00 95.69 91 GLY A CA 1
ATOM 700 C C . GLY A 1 91 ? 0.937 0.851 7.215 1.00 95.69 91 GLY A C 1
ATOM 701 O O . GLY A 1 91 ? 0.359 0.928 6.141 1.00 95.69 91 GLY A O 1
ATOM 702 N N . ILE A 1 92 ? 0.453 0.231 8.289 1.00 97.31 92 ILE A N 1
ATOM 703 C CA . ILE A 1 92 ? -0.900 -0.323 8.384 1.00 97.31 92 ILE A CA 1
ATOM 704 C C . ILE A 1 92 ? -1.683 0.537 9.367 1.00 97.31 92 ILE A C 1
ATOM 706 O O . ILE A 1 92 ? -1.239 0.708 10.507 1.00 97.31 92 ILE A O 1
ATOM 710 N N . TYR A 1 93 ? -2.817 1.072 8.938 1.00 97.75 93 TYR A N 1
ATOM 711 C CA . TYR A 1 93 ? -3.616 2.052 9.660 1.00 97.75 93 TYR A CA 1
ATOM 712 C C . TYR A 1 93 ? -5.080 1.618 9.791 1.00 97.75 93 TYR A C 1
ATOM 714 O O . TYR A 1 93 ? -5.648 0.997 8.897 1.00 97.75 93 TYR A O 1
ATOM 722 N N . ASP A 1 94 ? -5.701 2.013 10.901 1.00 96.25 94 ASP A N 1
ATOM 723 C CA . ASP A 1 94 ? -7.156 2.061 11.072 1.00 96.25 94 ASP A CA 1
ATOM 724 C C . ASP A 1 94 ? -7.581 3.536 11.126 1.00 96.25 94 ASP A C 1
ATOM 726 O O . ASP A 1 94 ? -7.312 4.253 12.099 1.00 96.25 94 ASP A O 1
ATOM 730 N N . GLY A 1 95 ? -8.142 4.034 10.025 1.00 95.38 95 GLY A N 1
ATOM 731 C CA . GLY A 1 95 ? -8.334 5.460 9.774 1.00 95.38 95 GLY A CA 1
ATOM 732 C C . GLY A 1 95 ? -6.994 6.198 9.735 1.00 95.38 95 GLY A C 1
ATOM 733 O O . GLY A 1 95 ? -6.184 5.999 8.829 1.00 95.38 95 GLY A O 1
ATOM 734 N N . ASP A 1 96 ? -6.752 7.063 10.718 1.00 95.44 96 ASP A N 1
ATOM 735 C CA . ASP A 1 96 ? -5.478 7.777 10.893 1.00 95.44 96 ASP A CA 1
ATOM 736 C C . ASP A 1 96 ? -4.582 7.165 11.982 1.00 95.44 96 ASP A C 1
ATOM 738 O O . ASP A 1 96 ? -3.447 7.605 12.181 1.00 95.44 96 ASP A O 1
ATOM 742 N N . SER A 1 97 ? -5.056 6.120 12.667 1.00 97.38 97 SER A N 1
ATOM 743 C CA . SER A 1 97 ? -4.305 5.445 13.726 1.00 97.38 97 SER A CA 1
ATOM 744 C C . SER A 1 97 ? -3.353 4.414 13.133 1.00 97.38 97 SER A C 1
ATOM 746 O O . SER A 1 97 ? -3.788 3.443 12.523 1.00 97.38 97 SER A O 1
ATOM 748 N N . LEU A 1 98 ? -2.046 4.590 13.335 1.00 96.94 98 LEU A N 1
ATOM 749 C CA . LEU A 1 98 ? -1.040 3.609 12.922 1.00 96.94 98 LEU A CA 1
ATOM 750 C C . LEU A 1 98 ? -1.108 2.364 13.818 1.00 96.94 98 LEU A C 1
ATOM 752 O O . LEU A 1 98 ? -0.819 2.448 15.010 1.00 96.94 98 LEU A O 1
ATOM 756 N N . LEU A 1 99 ? -1.412 1.209 13.230 1.00 96.06 99 LEU A N 1
ATOM 757 C CA . LEU A 1 99 ? -1.396 -0.088 13.908 1.00 96.06 99 LEU A CA 1
ATOM 758 C C . LEU A 1 99 ? -0.003 -0.723 13.882 1.00 96.06 99 LEU A C 1
ATOM 760 O O . LEU A 1 99 ? 0.458 -1.267 14.884 1.00 96.06 99 LEU A O 1
ATOM 764 N N . ALA A 1 100 ? 0.676 -0.667 12.732 1.00 96.94 100 ALA A N 1
ATOM 765 C CA . ALA A 1 100 ? 1.992 -1.274 12.561 1.00 96.94 100 ALA A CA 1
ATOM 766 C C . ALA A 1 100 ? 2.808 -0.621 11.445 1.00 96.94 100 ALA A C 1
ATOM 768 O O . ALA A 1 100 ? 2.280 -0.032 10.507 1.00 96.94 100 ALA A O 1
ATOM 769 N N . THR A 1 101 ? 4.129 -0.771 11.526 1.00 96.25 101 THR A N 1
ATOM 770 C CA . THR A 1 101 ? 5.045 -0.511 10.413 1.00 96.25 101 THR A CA 1
ATOM 771 C C . THR A 1 101 ? 5.773 -1.805 10.070 1.00 96.25 101 THR A C 1
ATOM 773 O O . THR A 1 101 ? 6.442 -2.380 10.925 1.00 96.25 101 THR A O 1
ATOM 776 N N . VAL A 1 102 ? 5.673 -2.233 8.815 1.00 95.06 102 VAL A N 1
ATOM 777 C CA . VAL A 1 102 ? 6.353 -3.408 8.264 1.00 95.06 102 VAL A CA 1
ATOM 778 C C . VAL A 1 102 ? 7.383 -2.944 7.238 1.00 95.06 102 VAL A C 1
ATOM 780 O O . VAL A 1 102 ? 7.168 -1.957 6.539 1.00 95.06 102 VAL A O 1
ATOM 783 N N . TYR A 1 103 ? 8.515 -3.636 7.144 1.00 94.19 103 TYR A N 1
ATOM 784 C CA . TYR A 1 103 ? 9.513 -3.384 6.107 1.00 94.19 103 TYR A CA 1
ATOM 785 C C . TYR A 1 103 ? 9.575 -4.570 5.150 1.00 94.19 103 TYR A C 1
ATOM 787 O O . TYR A 1 103 ? 9.694 -5.716 5.584 1.00 94.19 103 TYR A O 1
ATOM 795 N N . VAL A 1 104 ? 9.489 -4.301 3.847 1.00 93.19 104 VAL A N 1
ATOM 796 C CA . VAL A 1 104 ? 9.475 -5.337 2.809 1.00 93.19 104 VAL A CA 1
ATOM 797 C C . VAL A 1 104 ? 10.679 -5.228 1.879 1.00 93.19 104 VAL A C 1
ATOM 799 O O . VAL A 1 104 ? 11.074 -4.139 1.453 1.00 93.19 104 VAL A O 1
ATOM 802 N N . ASN A 1 105 ? 11.247 -6.388 1.545 1.00 94.69 105 ASN A N 1
ATOM 803 C CA . ASN A 1 105 ? 12.260 -6.526 0.511 1.00 94.69 105 ASN A CA 1
ATOM 804 C C . ASN A 1 105 ? 11.594 -6.837 -0.832 1.00 94.69 105 ASN A C 1
ATOM 806 O O . ASN A 1 105 ? 11.138 -7.956 -1.053 1.00 94.69 105 ASN A O 1
ATOM 810 N N . GLN A 1 106 ? 11.575 -5.865 -1.743 1.00 92.44 106 GLN A N 1
ATOM 811 C CA . GLN A 1 106 ? 10.927 -6.018 -3.048 1.00 92.44 106 GLN A CA 1
ATOM 812 C C . GLN A 1 106 ? 11.807 -6.676 -4.117 1.00 92.44 106 GLN A C 1
ATOM 814 O O . GLN A 1 106 ? 11.411 -6.782 -5.279 1.00 92.44 106 GLN A O 1
ATOM 819 N N . 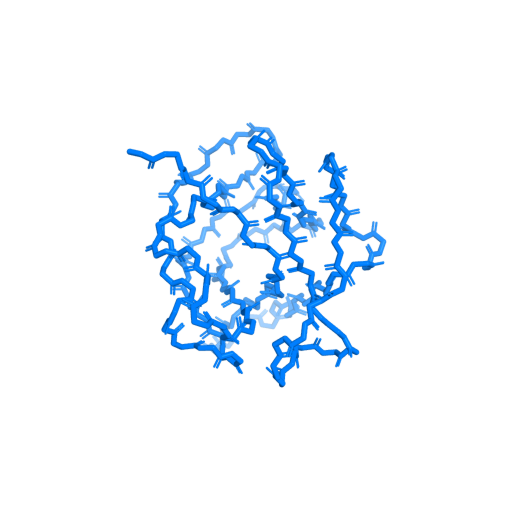LYS A 1 107 ? 13.008 -7.129 -3.745 1.00 94.31 107 LYS A N 1
ATOM 820 C CA . LYS A 1 107 ? 13.827 -8.012 -4.584 1.00 94.31 107 LYS A CA 1
ATOM 821 C C . LYS A 1 107 ? 13.509 -9.493 -4.370 1.00 94.31 107 LYS A C 1
ATOM 823 O O . LYS A 1 107 ? 14.097 -10.338 -5.031 1.00 94.31 107 LYS A O 1
ATOM 828 N N . GLU A 1 108 ? 12.600 -9.813 -3.461 1.00 92.81 108 GLU A N 1
ATOM 829 C CA . GLU A 1 108 ? 12.216 -11.183 -3.132 1.00 92.81 108 GLU A CA 1
ATOM 830 C C . GLU A 1 108 ? 10.714 -11.364 -3.342 1.00 92.81 108 GLU A C 1
ATOM 832 O O . GLU A 1 108 ? 9.966 -10.390 -3.278 1.00 92.81 108 GLU A O 1
ATOM 837 N N . ASN A 1 109 ? 10.277 -12.606 -3.573 1.00 89.19 109 ASN A N 1
ATOM 838 C CA . ASN A 1 109 ? 8.859 -12.993 -3.650 1.00 89.19 109 ASN A CA 1
ATOM 839 C C . ASN A 1 109 ? 8.022 -12.110 -4.597 1.00 89.19 109 ASN A C 1
ATOM 841 O O . ASN A 1 109 ? 6.874 -11.780 -4.306 1.00 89.19 109 ASN A O 1
ATOM 845 N N . GLY A 1 110 ? 8.619 -11.686 -5.716 1.00 89.75 110 GLY A N 1
ATOM 846 C CA . GLY A 1 110 ? 7.905 -10.928 -6.736 1.00 89.75 110 GLY A CA 1
ATOM 847 C C . GLY A 1 110 ? 6.740 -11.735 -7.303 1.00 89.75 110 GLY A C 1
ATOM 848 O O . GLY A 1 110 ? 6.811 -12.958 -7.409 1.00 89.75 110 GLY A O 1
ATOM 849 N N . SER A 1 111 ? 5.673 -11.030 -7.657 1.00 93.44 111 SER A N 1
ATOM 850 C CA . SER A 1 111 ? 4.464 -11.571 -8.282 1.00 93.44 111 SER A CA 1
ATOM 851 C C . SER A 1 111 ? 3.720 -12.583 -7.405 1.00 93.44 111 SER A C 1
ATOM 853 O O . SER A 1 111 ? 2.890 -13.352 -7.885 1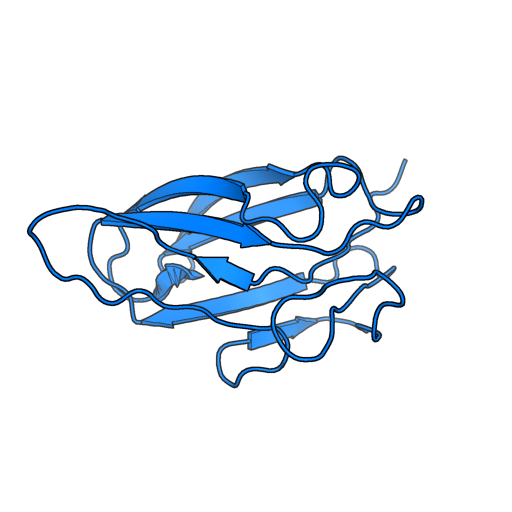.00 93.44 111 SER A O 1
ATOM 855 N N . GLN A 1 112 ? 3.983 -12.550 -6.097 1.00 92.06 112 GLN A N 1
ATOM 856 C CA . GLN A 1 112 ? 3.352 -13.385 -5.083 1.00 92.06 112 GLN A CA 1
ATOM 857 C C . GLN A 1 112 ? 2.794 -12.521 -3.953 1.00 92.06 112 GLN A C 1
ATOM 859 O O . GLN A 1 112 ? 3.276 -11.420 -3.687 1.00 92.06 112 GLN A O 1
ATOM 864 N N . TRP A 1 113 ? 1.771 -13.042 -3.283 1.00 90.50 113 TRP A N 1
ATOM 865 C CA . TRP A 1 113 ? 1.168 -12.432 -2.106 1.00 90.50 113 TRP A CA 1
ATOM 866 C C . TRP A 1 113 ? 2.039 -12.663 -0.868 1.00 90.50 113 TRP A C 1
ATOM 868 O O . TRP A 1 113 ? 2.208 -13.793 -0.413 1.00 90.50 113 TRP A O 1
ATOM 878 N N . LYS A 1 114 ? 2.601 -11.588 -0.312 1.00 91.75 114 LYS A N 1
ATOM 879 C CA . LYS A 1 114 ? 3.372 -11.592 0.935 1.00 91.75 114 LYS A CA 1
ATOM 880 C C . LYS A 1 114 ? 2.488 -11.160 2.095 1.00 91.75 114 LYS A C 1
ATOM 882 O O . LYS A 1 114 ? 2.151 -9.986 2.198 1.00 91.75 114 LYS A O 1
ATOM 887 N N . VAL A 1 115 ? 2.199 -12.064 3.019 1.00 93.38 115 VAL A N 1
ATOM 888 C CA . VAL A 1 115 ? 1.511 -11.719 4.270 1.00 93.38 115 VAL A CA 1
ATOM 889 C C . VAL A 1 115 ? 2.363 -10.749 5.096 1.00 93.38 115 VAL A C 1
ATOM 891 O O . VAL A 1 115 ? 3.541 -11.009 5.351 1.00 93.38 115 VAL A O 1
ATOM 894 N N . LEU A 1 116 ? 1.768 -9.630 5.503 1.00 93.88 116 LEU A N 1
ATOM 895 C CA . LEU A 1 116 ? 2.368 -8.616 6.373 1.00 93.88 116 LEU A CA 1
ATOM 896 C C . LEU A 1 116 ? 1.955 -8.806 7.837 1.00 93.88 116 LEU A C 1
ATOM 898 O O . LEU A 1 116 ? 2.750 -8.527 8.733 1.00 93.88 116 LEU A O 1
ATOM 902 N N . GLY A 1 117 ? 0.744 -9.313 8.078 1.00 93.06 117 GLY A N 1
ATOM 903 C CA . GLY A 1 117 ? 0.239 -9.631 9.411 1.00 93.06 117 GLY A CA 1
ATOM 904 C C . GLY A 1 117 ? -1.284 -9.713 9.453 1.00 93.06 117 GLY A C 1
ATOM 905 O O . GLY A 1 117 ? -1.942 -9.562 8.432 1.00 93.06 117 GLY A O 1
ATOM 906 N N . THR A 1 118 ? -1.842 -9.922 10.643 1.00 94.19 118 THR A N 1
ATOM 907 C CA . THR A 1 118 ? -3.290 -9.861 10.887 1.00 94.19 118 THR A CA 1
ATOM 908 C C . THR A 1 118 ? -3.596 -8.686 11.803 1.00 94.19 118 THR A C 1
ATOM 910 O O . THR A 1 118 ? -2.947 -8.530 12.838 1.00 94.19 118 THR A O 1
ATOM 913 N N . TYR A 1 119 ? -4.574 -7.868 11.423 1.00 93.50 119 TYR A N 1
ATOM 914 C CA . TYR A 1 119 ? -4.905 -6.607 12.079 1.00 93.50 119 TYR A CA 1
ATOM 915 C C . TYR A 1 119 ? -6.415 -6.467 12.247 1.00 93.50 119 TYR A C 1
ATOM 917 O O . TYR A 1 119 ? -7.186 -6.961 11.427 1.00 93.50 119 TYR A O 1
ATOM 925 N N . SER A 1 120 ? -6.830 -5.783 13.310 1.00 94.69 120 SER A N 1
ATOM 926 C CA . SER A 1 120 ? -8.235 -5.469 13.556 1.00 94.69 120 SER A CA 1
ATOM 927 C C . SER A 1 120 ? -8.536 -4.046 13.105 1.00 94.69 120 SER A C 1
ATOM 929 O O . SER A 1 120 ? -7.876 -3.117 13.564 1.00 94.69 120 SER A O 1
ATOM 931 N N . PHE A 1 121 ? -9.548 -3.886 12.256 1.00 94.50 121 PHE A N 1
ATOM 932 C CA . PHE A 1 121 ? -10.027 -2.591 11.773 1.00 94.50 121 PHE A CA 1
ATOM 933 C C . PHE A 1 121 ? -11.394 -2.264 12.375 1.00 94.50 121 PHE A C 1
ATOM 935 O O . PHE A 1 121 ? -12.199 -3.165 12.642 1.00 94.50 121 PHE A O 1
ATOM 942 N N . SER A 1 122 ? -11.660 -0.978 12.596 1.00 95.56 122 SER A N 1
ATOM 943 C CA . SER A 1 122 ? -12.920 -0.489 13.170 1.00 95.56 122 SER A CA 1
ATOM 944 C C . SER A 1 122 ? -13.767 0.319 12.190 1.00 95.56 122 SER A C 1
ATOM 946 O O . SER A 1 122 ? -14.937 0.580 12.472 1.00 95.56 122 SER A O 1
ATOM 948 N N . GLY A 1 123 ? -13.227 0.654 11.019 1.00 93.00 123 GLY A N 1
ATOM 949 C CA . GLY A 1 123 ? -14.005 1.280 9.957 1.00 93.00 123 GLY A CA 1
ATOM 950 C C . GLY A 1 123 ? -13.262 1.381 8.636 1.00 93.00 123 GLY A C 1
ATOM 951 O O . GLY A 1 123 ? -13.812 0.976 7.619 1.00 93.00 123 GLY A O 1
ATOM 952 N N . THR A 1 124 ? -12.023 1.876 8.643 1.00 94.19 124 THR A N 1
ATOM 953 C CA . THR A 1 124 ? -11.253 2.106 7.412 1.00 94.19 124 THR A CA 1
ATOM 954 C C . THR A 1 124 ? -9.861 1.518 7.552 1.00 94.19 124 THR A C 1
ATOM 956 O O . THR A 1 124 ? -9.019 2.092 8.236 1.00 94.19 124 THR A O 1
ATOM 959 N N . ALA A 1 125 ? -9.595 0.412 6.863 1.00 95.19 125 ALA A N 1
ATOM 960 C CA . ALA A 1 125 ? -8.228 -0.059 6.679 1.00 95.19 125 ALA A CA 1
ATOM 961 C C . ALA A 1 125 ? -7.504 0.872 5.702 1.00 95.19 125 ALA A C 1
ATOM 963 O O . ALA A 1 125 ? -8.097 1.244 4.686 1.00 95.19 125 ALA A O 1
ATOM 964 N N . LYS A 1 126 ? -6.261 1.248 6.010 1.00 94.00 126 LYS A N 1
ATOM 965 C CA . LYS A 1 126 ? -5.416 2.108 5.172 1.00 94.00 126 LYS A CA 1
ATOM 966 C C . LYS A 1 126 ? -3.936 1.729 5.257 1.00 94.00 126 LYS A C 1
ATOM 968 O O . LYS A 1 126 ? -3.521 1.219 6.323 1.00 94.00 126 LYS A O 1
#

Foldseek 3Di:
DAFFDFDQWWKFWDDDDDDPDDTDTDGPPPPQKDKDDDWDWDPFPQGPPDTGIGDRDRPIDIDGKDFDAFKTWTKTAAGADPPHGQFHWDFKDQPPHTPDIATHTRNPPHNHIGTRGMDGHHTMID